Protein AF-A0A376DV24-F1 (afdb_monomer)

Sequence (73 aa):
MILSTKKLEGAVKPECFKYNYKNVVAIGNLSARKGFDNLLKVFSRLKNENILLHILGDGKDKDVLIQMKDFWD

Structure (mmCIF, N/CA/C/O backbone):
data_AF-A0A376DV24-F1
#
_entry.id   AF-A0A376DV24-F1
#
loop_
_atom_site.group_PDB
_atom_site.id
_atom_site.type_symbol
_atom_site.label_atom_id
_atom_site.label_alt_id
_atom_site.label_comp_id
_atom_site.label_asym_id
_atom_site.label_entity_id
_atom_site.label_seq_id
_atom_site.pdbx_PDB_ins_code
_atom_site.Cartn_x
_atom_site.Cartn_y
_atom_site.Cartn_z
_atom_site.occupancy
_atom_site.B_iso_or_equiv
_atom_site.auth_seq_id
_atom_site.auth_comp_id
_atom_site.auth_asym_id
_atom_site.auth_atom_id
_atom_site.pdbx_PDB_model_num
ATOM 1 N N . MET A 1 1 ? -2.744 20.029 7.777 1.00 33.75 1 MET A N 1
ATOM 2 C CA . MET A 1 1 ? -2.354 20.925 6.667 1.00 33.75 1 MET A CA 1
ATOM 3 C C . MET A 1 1 ? -3.133 20.503 5.428 1.00 33.75 1 MET A C 1
ATOM 5 O O . MET A 1 1 ? -2.887 19.417 4.925 1.00 33.75 1 MET A O 1
ATOM 9 N N . ILE A 1 2 ? -4.124 21.296 5.010 1.00 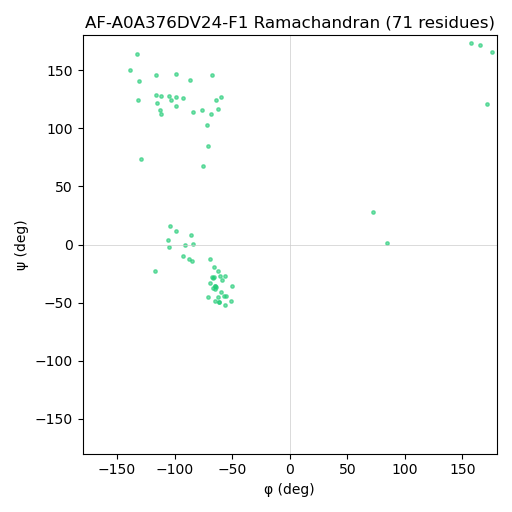43.72 2 ILE A N 1
ATOM 10 C CA . ILE A 1 2 ? -4.905 21.094 3.777 1.00 43.72 2 ILE A CA 1
ATOM 11 C C . ILE A 1 2 ? -4.380 22.108 2.757 1.00 43.72 2 ILE A C 1
ATOM 13 O O . ILE A 1 2 ? -4.368 23.300 3.047 1.00 43.72 2 ILE A O 1
ATOM 17 N N . LEU A 1 3 ? -3.947 21.646 1.583 1.00 48.25 3 LEU A N 1
ATOM 18 C CA . LEU A 1 3 ? -3.557 22.496 0.452 1.00 48.25 3 LEU A CA 1
ATOM 19 C C . LEU A 1 3 ? -4.273 22.019 -0.818 1.00 48.25 3 LEU A C 1
ATOM 21 O O . LEU A 1 3 ? -3.672 21.384 -1.674 1.00 48.25 3 LEU A O 1
ATOM 25 N N . SER A 1 4 ? -5.578 22.287 -0.905 1.00 50.91 4 SER A N 1
ATOM 26 C CA . SER A 1 4 ? -6.323 22.563 -2.147 1.00 50.91 4 SER A CA 1
ATOM 27 C C . SER A 1 4 ? -7.819 22.606 -1.834 1.00 50.91 4 SER A C 1
ATOM 29 O O . SER A 1 4 ? -8.376 21.621 -1.361 1.00 50.91 4 SER A O 1
ATOM 31 N N . THR A 1 5 ? -8.480 23.730 -2.107 1.00 57.12 5 THR A N 1
ATOM 32 C CA . THR A 1 5 ? -9.920 23.919 -1.851 1.00 57.12 5 THR A CA 1
ATOM 33 C C . THR A 1 5 ? -10.781 23.895 -3.117 1.00 57.12 5 THR A C 1
ATOM 35 O O . THR A 1 5 ? -11.986 24.062 -3.017 1.00 57.12 5 THR A O 1
ATOM 38 N N . LYS A 1 6 ? -10.198 23.638 -4.302 1.00 58.72 6 LYS A N 1
ATOM 39 C CA . LYS A 1 6 ? -10.950 23.508 -5.571 1.00 58.72 6 LYS A CA 1
ATOM 40 C C . LYS A 1 6 ? -10.875 22.125 -6.231 1.00 58.72 6 LYS A C 1
ATOM 42 O O . LYS A 1 6 ? -11.764 21.777 -6.989 1.00 58.72 6 LYS A O 1
ATOM 47 N N . LYS A 1 7 ? -9.851 21.304 -5.947 1.00 61.06 7 LYS A N 1
ATOM 48 C CA . LYS A 1 7 ? -9.689 19.964 -6.566 1.00 61.06 7 LYS A CA 1
ATOM 49 C C . LYS A 1 7 ? -10.476 18.834 -5.886 1.00 61.06 7 LYS A C 1
ATOM 51 O O . LYS A 1 7 ? -10.359 17.691 -6.308 1.00 61.06 7 LYS A O 1
ATOM 56 N N . LEU A 1 8 ? -11.231 19.137 -4.831 1.00 68.12 8 LEU A N 1
ATOM 57 C CA . LEU A 1 8 ? -11.984 18.142 -4.058 1.00 68.12 8 LEU A CA 1
ATOM 58 C C . LEU A 1 8 ? -13.493 18.179 -4.335 1.00 68.12 8 LEU A C 1
ATOM 60 O O . LEU A 1 8 ? -14.221 17.355 -3.789 1.00 68.12 8 LEU A O 1
ATOM 64 N N . GLU A 1 9 ? -13.973 19.102 -5.175 1.00 71.75 9 GLU A N 1
ATOM 65 C CA . GLU A 1 9 ? -15.374 19.103 -5.603 1.00 71.75 9 GLU A CA 1
ATOM 66 C C . GLU A 1 9 ? -15.670 17.807 -6.372 1.00 71.75 9 GLU A C 1
ATOM 68 O O . GLU A 1 9 ? -15.049 17.517 -7.392 1.00 71.75 9 GLU A O 1
ATOM 73 N N . GLY A 1 10 ? -16.574 16.987 -5.829 1.00 73.31 10 GLY A N 1
ATOM 74 C CA . GLY A 1 10 ? -16.915 15.668 -6.371 1.00 73.31 10 GLY A CA 1
ATOM 75 C C . GLY A 1 10 ? -15.994 14.522 -5.937 1.00 73.31 10 GLY A C 1
ATOM 76 O O . GLY A 1 10 ? -16.223 13.383 -6.340 1.00 73.31 10 GLY A O 1
ATOM 77 N N . ALA A 1 11 ? -14.981 14.773 -5.101 1.00 78.75 11 ALA A N 1
ATOM 78 C CA . ALA A 1 11 ? -14.158 13.701 -4.554 1.00 78.75 11 ALA A CA 1
ATOM 79 C C . ALA A 1 11 ? -14.987 12.849 -3.581 1.00 78.75 11 ALA A C 1
ATOM 81 O O . ALA A 1 11 ? -15.379 13.300 -2.504 1.00 78.75 11 ALA A O 1
ATOM 82 N N . VAL A 1 12 ? -15.244 11.600 -3.962 1.00 81.44 12 VAL A N 1
ATOM 83 C CA . VAL A 1 12 ? -15.925 10.631 -3.104 1.00 81.44 12 VAL A CA 1
ATOM 84 C C . VAL A 1 12 ? -14.894 9.940 -2.224 1.00 81.44 12 VAL A C 1
ATOM 86 O O . VAL A 1 12 ? -13.781 9.628 -2.655 1.00 81.44 12 VAL A O 1
ATOM 89 N N . LYS A 1 13 ? -15.265 9.691 -0.968 1.00 81.88 13 LYS A N 1
ATOM 90 C CA . LYS A 1 13 ? -14.442 8.891 -0.066 1.00 81.88 13 LYS A CA 1
ATOM 91 C C . LYS A 1 13 ? -14.258 7.492 -0.675 1.00 81.88 13 LYS A C 1
ATOM 93 O O . LYS A 1 13 ? -15.262 6.851 -0.978 1.00 81.88 13 LYS A O 1
ATOM 98 N N . PRO A 1 14 ? -13.021 6.996 -0.834 1.00 83.25 14 PRO A N 1
ATOM 99 C CA . PRO A 1 14 ? -12.810 5.685 -1.426 1.00 83.25 14 PRO A CA 1
ATOM 100 C C . PRO A 1 14 ? -13.347 4.587 -0.501 1.00 83.25 14 PRO A C 1
ATOM 102 O O . PRO A 1 14 ? -13.250 4.697 0.726 1.00 83.25 14 PRO A O 1
ATOM 105 N N . GLU A 1 15 ? -13.876 3.514 -1.090 1.00 82.94 15 GLU A N 1
ATOM 106 C 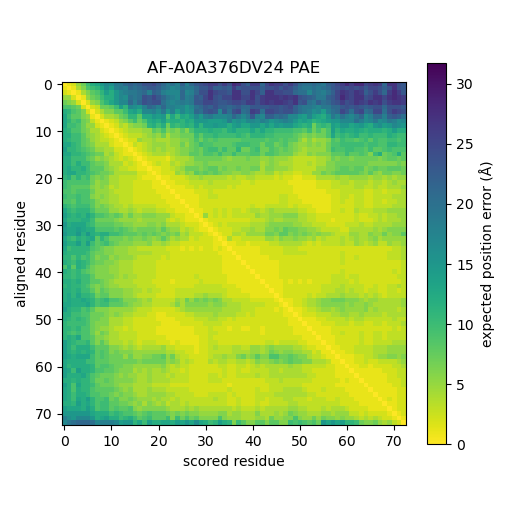CA . GLU A 1 15 ? -14.437 2.369 -0.354 1.00 82.94 15 GLU A CA 1
ATOM 107 C C . GLU A 1 15 ? -13.412 1.712 0.578 1.00 82.94 15 GLU A C 1
ATOM 109 O O . GLU A 1 15 ? -13.755 1.234 1.658 1.00 82.94 15 GLU A O 1
ATOM 114 N N . CYS A 1 16 ? -12.127 1.760 0.214 1.00 80.94 16 CYS A N 1
ATOM 115 C CA . CYS A 1 16 ? -11.045 1.221 1.031 1.00 80.94 16 CYS A CA 1
ATOM 116 C C . CYS A 1 16 ? -10.788 2.007 2.331 1.00 80.94 16 CYS A C 1
ATOM 118 O O . CYS A 1 16 ? -10.081 1.514 3.212 1.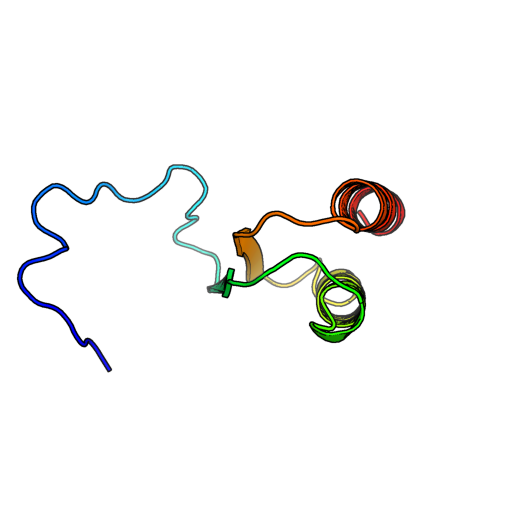00 80.94 16 CYS A O 1
ATOM 120 N N . PHE A 1 17 ? -11.349 3.211 2.498 1.00 85.44 17 PHE A N 1
ATOM 121 C CA . PHE A 1 17 ? -11.172 3.987 3.723 1.00 85.44 17 PHE A CA 1
ATOM 122 C C . PHE A 1 17 ? -12.040 3.419 4.847 1.00 85.44 17 PHE A C 1
ATOM 124 O O . PHE A 1 17 ? -13.269 3.555 4.831 1.00 85.44 17 PHE A O 1
ATOM 131 N N . LYS A 1 18 ? -11.406 2.917 5.910 1.00 88.50 18 LYS A N 1
ATOM 132 C CA . LYS A 1 18 ? -12.103 2.470 7.127 1.00 88.50 18 LYS A CA 1
ATOM 133 C C . LYS A 1 18 ? -12.051 3.538 8.222 1.00 88.50 18 LYS A C 1
ATOM 135 O O . LYS A 1 18 ? -10.971 4.002 8.566 1.00 88.50 18 LYS A O 1
ATOM 140 N N . TYR A 1 19 ? -13.207 3.919 8.780 1.00 84.44 19 TYR A N 1
ATOM 141 C CA . TYR A 1 19 ? -13.317 5.005 9.774 1.00 84.44 19 TYR A CA 1
ATOM 142 C C . TYR A 1 19 ? -12.588 4.720 11.092 1.00 84.44 19 TYR A C 1
ATOM 144 O O . TYR A 1 19 ? -11.979 5.622 11.654 1.00 84.44 19 TYR A O 1
ATOM 152 N N . ASN A 1 20 ? -12.592 3.465 11.543 1.00 91.69 20 ASN A N 1
ATOM 153 C CA . ASN A 1 20 ? -11.950 3.069 12.801 1.00 91.69 20 ASN A CA 1
ATOM 154 C C . ASN A 1 20 ? -10.459 2.751 12.646 1.00 91.69 20 ASN A C 1
ATOM 156 O O . ASN A 1 20 ? -9.849 2.249 13.583 1.00 91.69 20 ASN A O 1
ATOM 160 N N . TYR A 1 21 ? -9.879 3.021 11.473 1.00 93.81 21 TYR A N 1
ATOM 161 C CA . TYR A 1 21 ? -8.478 2.757 11.181 1.00 93.81 21 TYR A CA 1
ATOM 162 C C . TYR A 1 21 ? -7.729 4.058 10.911 1.00 93.81 21 TYR A C 1
ATOM 164 O O . TYR A 1 21 ? -8.233 4.990 10.280 1.00 93.81 21 TYR A O 1
ATOM 172 N N . LYS A 1 22 ? -6.465 4.089 11.317 1.00 93.62 22 LYS A N 1
ATOM 173 C CA . LYS A 1 22 ? -5.492 5.063 10.834 1.00 93.62 22 LYS A CA 1
ATOM 174 C C . LYS A 1 22 ? -5.145 4.703 9.388 1.00 93.62 22 LYS A C 1
ATOM 176 O O . LYS A 1 22 ? -4.412 3.752 9.140 1.00 93.62 22 LYS A O 1
ATOM 181 N N . ASN A 1 23 ? -5.703 5.440 8.432 1.00 92.06 23 ASN A N 1
ATOM 182 C CA . ASN A 1 23 ? -5.430 5.241 7.008 1.00 92.06 23 ASN A CA 1
ATOM 183 C C . ASN A 1 23 ? -4.146 5.994 6.631 1.00 92.06 23 ASN A C 1
ATOM 185 O O . ASN A 1 23 ? -4.108 7.223 6.673 1.00 92.06 23 ASN A O 1
ATOM 189 N N . VAL A 1 24 ? -3.099 5.259 6.268 1.00 94.00 24 VAL A N 1
ATOM 190 C CA . VAL A 1 24 ? -1.810 5.782 5.808 1.00 94.00 24 VAL A CA 1
ATOM 191 C C . VAL A 1 24 ? -1.733 5.598 4.302 1.00 94.00 24 VAL A C 1
ATOM 193 O O . VAL A 1 24 ? -1.934 4.494 3.807 1.00 94.00 24 VAL A O 1
ATOM 196 N N . VAL A 1 25 ? -1.434 6.667 3.566 1.00 92.81 25 VAL A N 1
ATOM 197 C CA . VAL A 1 25 ? -1.281 6.616 2.107 1.00 92.81 25 VAL A CA 1
ATOM 198 C C . VAL A 1 25 ? 0.180 6.863 1.749 1.00 92.81 25 VAL A C 1
ATOM 200 O O . VAL A 1 25 ? 0.759 7.864 2.168 1.00 92.81 25 VAL A O 1
ATOM 203 N N . ALA A 1 26 ? 0.761 5.973 0.949 1.00 92.81 26 ALA A N 1
ATOM 204 C CA . ALA A 1 26 ? 2.085 6.137 0.363 1.00 92.81 26 ALA A CA 1
ATOM 205 C C . ALA A 1 26 ? 1.956 6.232 -1.164 1.00 92.81 26 ALA A C 1
ATOM 207 O O . ALA A 1 26 ? 1.425 5.322 -1.798 1.00 92.81 26 ALA A O 1
ATOM 208 N N . ILE A 1 27 ? 2.426 7.336 -1.752 1.00 93.50 27 ILE A N 1
ATOM 209 C CA . ILE A 1 27 ? 2.284 7.616 -3.190 1.00 93.50 27 ILE A CA 1
ATOM 210 C C . ILE A 1 27 ? 3.661 7.675 -3.853 1.00 93.50 27 ILE A C 1
ATOM 212 O O . ILE A 1 27 ? 4.533 8.424 -3.408 1.00 93.50 27 ILE A O 1
ATOM 216 N N . GLY A 1 28 ? 3.864 6.932 -4.942 1.00 91.81 28 GLY A N 1
ATOM 217 C CA . GLY A 1 28 ? 5.093 7.029 -5.733 1.00 91.81 28 GLY A CA 1
ATOM 218 C C . GLY A 1 28 ? 5.314 5.886 -6.721 1.00 91.81 28 GLY A C 1
ATOM 219 O O . GLY A 1 28 ? 4.603 4.893 -6.712 1.00 91.81 28 GLY A O 1
ATOM 220 N N . ASN A 1 29 ? 6.337 6.028 -7.570 1.00 92.38 29 ASN A N 1
ATOM 221 C CA . ASN A 1 29 ? 6.752 4.986 -8.517 1.00 92.38 29 ASN A CA 1
ATOM 222 C C . ASN A 1 29 ? 7.259 3.732 -7.778 1.00 92.38 29 ASN A C 1
ATOM 224 O O . ASN A 1 29 ? 8.201 3.836 -6.984 1.00 92.38 29 ASN A O 1
ATOM 228 N N . LEU A 1 30 ? 6.672 2.568 -8.054 1.00 91.56 30 LEU A N 1
ATOM 229 C CA . LEU A 1 30 ? 6.983 1.285 -7.421 1.00 91.56 30 LEU A CA 1
ATOM 230 C C . LEU A 1 30 ? 8.352 0.782 -7.891 1.00 91.56 30 LEU A C 1
ATOM 232 O O . LEU A 1 30 ? 8.490 0.035 -8.859 1.00 91.56 30 LEU A O 1
ATOM 236 N N . SER A 1 31 ? 9.378 1.270 -7.200 1.00 90.12 31 SER A N 1
ATOM 237 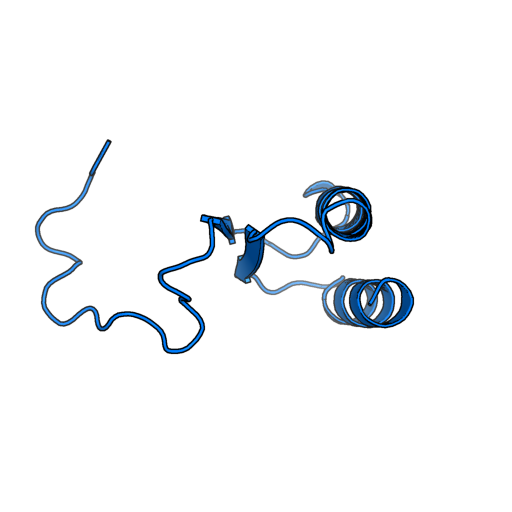C CA . SER A 1 31 ? 10.783 0.966 -7.440 1.00 90.12 31 SER A CA 1
ATOM 238 C C . SER A 1 31 ? 11.517 0.772 -6.116 1.00 90.12 31 SER A C 1
ATOM 240 O O . SER A 1 31 ? 11.195 1.439 -5.128 1.00 90.12 31 SER A O 1
ATOM 242 N N . ALA A 1 32 ? 12.558 -0.056 -6.108 1.00 84.31 32 ALA A N 1
ATOM 243 C CA . ALA A 1 32 ? 13.376 -0.350 -4.929 1.00 84.31 32 ALA A CA 1
ATOM 244 C C . ALA A 1 32 ? 13.873 0.907 -4.185 1.00 84.31 32 ALA A C 1
ATOM 246 O O . ALA A 1 32 ? 13.892 0.948 -2.960 1.00 84.31 32 ALA A O 1
ATOM 247 N N . ARG A 1 33 ? 14.193 1.994 -4.906 1.00 88.75 33 ARG A N 1
ATOM 248 C CA . ARG A 1 33 ? 14.652 3.260 -4.298 1.00 88.75 33 ARG A CA 1
ATOM 249 C C . ARG A 1 33 ? 13.578 3.958 -3.445 1.00 88.75 33 ARG A C 1
ATOM 251 O O . ARG A 1 33 ? 13.917 4.830 -2.649 1.00 88.75 33 ARG A O 1
ATOM 258 N N . LYS A 1 34 ? 12.292 3.633 -3.615 1.00 88.50 34 LYS A N 1
ATOM 259 C CA . LYS A 1 34 ? 11.199 4.225 -2.825 1.00 88.50 34 LYS A CA 1
ATOM 260 C C . LYS A 1 34 ? 10.953 3.527 -1.487 1.00 88.50 34 LYS A C 1
ATOM 262 O O . LYS A 1 34 ? 10.290 4.123 -0.647 1.00 88.50 34 LYS A O 1
ATOM 267 N N . GLY A 1 35 ? 11.500 2.330 -1.267 1.00 90.38 35 GLY A N 1
ATOM 268 C CA . GLY A 1 35 ? 11.457 1.671 0.042 1.00 90.38 35 GLY A CA 1
ATOM 269 C C . GLY A 1 35 ? 10.081 1.129 0.459 1.00 90.38 35 GLY A C 1
ATOM 270 O O . GLY A 1 35 ? 9.778 1.091 1.652 1.00 90.38 35 GLY A O 1
ATOM 271 N N . PHE A 1 36 ? 9.219 0.754 -0.496 1.00 93.69 36 PHE A N 1
ATOM 272 C CA . PHE A 1 36 ? 7.896 0.181 -0.193 1.00 93.69 36 PHE A CA 1
ATOM 273 C C . PHE A 1 36 ? 7.981 -1.188 0.500 1.00 93.69 36 PHE A C 1
ATOM 275 O O . PHE A 1 36 ? 7.118 -1.524 1.304 1.00 93.69 36 PHE A O 1
ATOM 282 N N . ASP A 1 37 ? 9.050 -1.938 0.255 1.00 92.00 37 ASP A N 1
ATOM 283 C CA . ASP A 1 37 ? 9.421 -3.160 0.973 1.00 92.00 37 ASP A CA 1
ATOM 284 C C . ASP A 1 37 ? 9.545 -2.931 2.489 1.00 92.00 37 ASP A C 1
ATOM 286 O O . ASP A 1 37 ? 9.006 -3.697 3.291 1.00 92.00 37 ASP A O 1
ATOM 290 N N . ASN A 1 38 ? 10.188 -1.835 2.899 1.00 92.75 38 ASN A N 1
ATOM 291 C CA . ASN A 1 38 ? 10.309 -1.470 4.309 1.00 92.75 38 ASN A CA 1
ATOM 292 C C . ASN A 1 38 ? 8.958 -1.101 4.918 1.00 92.75 38 ASN A C 1
ATOM 294 O O . ASN A 1 38 ? 8.693 -1.463 6.064 1.00 92.75 38 ASN A O 1
ATOM 298 N N . LEU A 1 39 ? 8.091 -0.421 4.160 1.0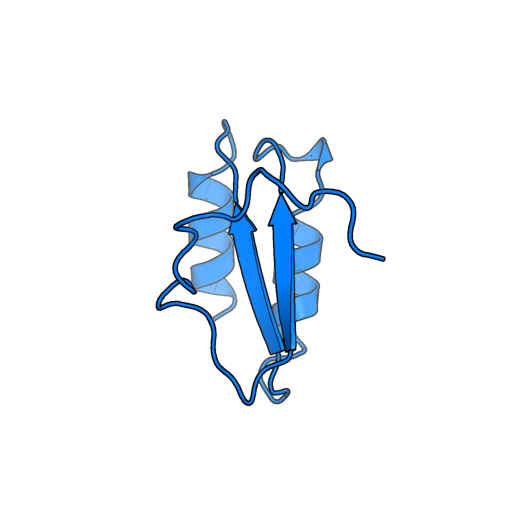0 93.12 39 LEU A N 1
ATOM 299 C CA . LEU A 1 39 ? 6.728 -0.140 4.610 1.00 93.12 39 LEU A CA 1
ATOM 300 C C . LEU A 1 39 ? 5.960 -1.442 4.844 1.00 93.12 39 LEU A C 1
ATOM 302 O O . LEU A 1 39 ? 5.423 -1.622 5.934 1.00 93.12 39 LEU A O 1
ATOM 306 N N . LEU A 1 40 ? 5.977 -2.381 3.894 1.00 93.12 40 LEU A N 1
ATOM 307 C CA . LEU A 1 40 ? 5.336 -3.691 4.061 1.00 93.12 40 LEU A CA 1
ATOM 308 C C . LEU A 1 40 ? 5.874 -4.430 5.299 1.00 93.12 40 LEU A C 1
ATOM 310 O O . LEU A 1 40 ? 5.098 -4.924 6.115 1.00 93.12 40 LEU A O 1
ATOM 314 N N . LYS A 1 41 ? 7.195 -4.421 5.506 1.00 92.50 41 LYS A N 1
ATOM 315 C CA . LYS A 1 41 ? 7.845 -5.042 6.672 1.00 92.50 41 LYS A CA 1
ATOM 316 C C . LYS A 1 41 ? 7.481 -4.387 8.007 1.00 92.50 41 LYS A C 1
ATOM 318 O O . LYS A 1 41 ? 7.427 -5.064 9.030 1.00 92.50 41 LYS A O 1
ATOM 323 N N . VAL A 1 42 ? 7.290 -3.071 8.046 1.00 93.69 42 VAL A N 1
ATOM 324 C CA . VAL A 1 42 ? 6.833 -2.382 9.263 1.00 93.69 42 VAL A CA 1
ATOM 325 C C . VAL A 1 42 ? 5.370 -2.718 9.527 1.00 93.69 42 VAL A C 1
ATOM 327 O O . VAL A 1 42 ? 5.019 -3.058 10.653 1.00 93.69 42 VAL A O 1
ATOM 330 N N . PHE A 1 43 ? 4.530 -2.682 8.494 1.00 93.56 43 PHE A N 1
ATOM 331 C CA . PHE A 1 43 ? 3.102 -2.961 8.623 1.00 93.56 43 PHE A CA 1
ATOM 332 C C . PHE A 1 43 ? 2.805 -4.416 8.991 1.00 93.56 43 PHE A C 1
ATOM 334 O O . PHE A 1 43 ? 1.860 -4.655 9.739 1.00 93.56 43 PHE A O 1
ATOM 341 N N . SER A 1 44 ? 3.656 -5.372 8.608 1.00 92.56 44 SER A N 1
ATOM 342 C CA . SER A 1 44 ? 3.526 -6.763 9.062 1.00 92.56 44 SER A CA 1
ATOM 343 C C . SER A 1 44 ? 3.672 -6.925 10.581 1.00 92.56 44 SER A C 1
ATOM 345 O O . SER A 1 44 ? 3.144 -7.874 11.156 1.00 92.56 44 SER A O 1
ATOM 347 N N . ARG A 1 45 ? 4.330 -5.976 11.262 1.00 93.44 45 ARG A N 1
ATOM 348 C CA . ARG A 1 45 ? 4.442 -5.931 12.732 1.00 93.44 45 ARG A CA 1
ATOM 349 C C . ARG A 1 45 ? 3.285 -5.194 13.404 1.00 93.44 45 ARG A C 1
ATOM 351 O O . ARG A 1 45 ? 3.150 -5.272 14.619 1.00 93.44 45 ARG A O 1
ATOM 358 N N . LEU A 1 46 ? 2.467 -4.481 12.632 1.00 92.94 46 LEU A N 1
ATOM 359 C CA . LEU A 1 46 ? 1.348 -3.666 13.111 1.00 92.94 46 LEU A CA 1
ATOM 360 C C . LEU A 1 46 ? -0.016 -4.332 12.859 1.00 92.94 46 LEU A C 1
ATOM 362 O O . LEU A 1 46 ? -1.038 -3.663 12.949 1.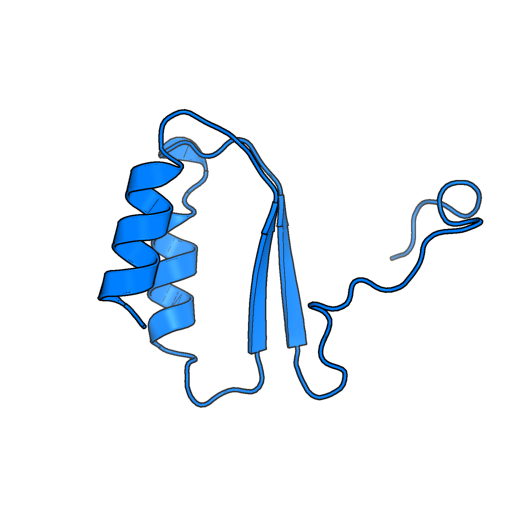00 92.94 46 LEU A O 1
ATOM 366 N N . LYS A 1 47 ? -0.059 -5.642 12.569 1.00 86.81 47 LYS A N 1
ATOM 367 C CA . LYS A 1 47 ? -1.302 -6.380 12.257 1.00 86.81 47 LYS A CA 1
ATOM 368 C C . LYS A 1 47 ? -2.385 -6.301 13.341 1.00 86.81 47 LYS A C 1
ATOM 370 O O . LYS A 1 47 ? -3.563 -6.417 13.026 1.00 86.81 47 LYS A O 1
ATOM 375 N N . ASN A 1 48 ? -1.988 -6.099 14.597 1.00 90.62 48 ASN A N 1
ATOM 376 C CA . ASN A 1 48 ? -2.908 -5.994 15.735 1.00 90.62 48 ASN A CA 1
ATOM 377 C C . ASN A 1 48 ? -3.360 -4.553 16.016 1.00 90.62 48 ASN A C 1
ATOM 379 O O . ASN A 1 48 ? -4.129 -4.317 16.944 1.00 90.62 48 ASN A O 1
ATOM 383 N N . GLU A 1 49 ? -2.883 -3.590 15.231 1.00 93.94 49 GLU A N 1
ATOM 384 C CA . GLU A 1 49 ? -3.263 -2.189 15.336 1.00 93.94 49 GLU A CA 1
ATOM 385 C C . GLU A 1 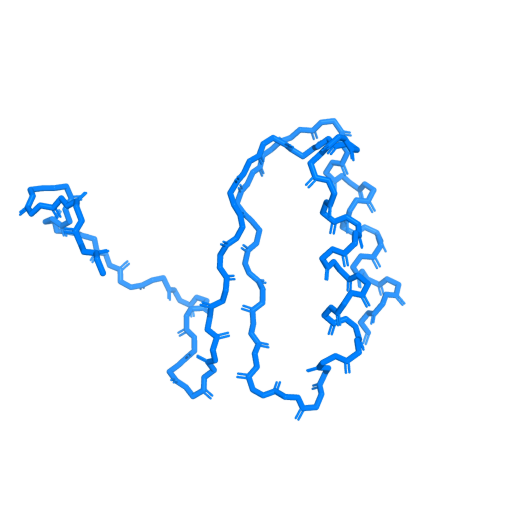49 ? -4.327 -1.856 14.292 1.00 93.94 49 GLU A C 1
ATOM 387 O O . GLU A 1 49 ? -4.305 -2.344 13.162 1.00 93.94 49 GLU A O 1
ATOM 392 N N . ASN A 1 50 ? -5.235 -0.941 14.629 1.00 94.31 50 ASN A N 1
ATOM 393 C CA . ASN A 1 50 ? -6.205 -0.414 13.671 1.00 94.31 50 ASN A CA 1
ATOM 394 C C . ASN A 1 50 ? -5.526 0.584 12.713 1.00 94.31 50 ASN A C 1
ATOM 396 O O . ASN A 1 50 ? -5.779 1.790 12.760 1.00 94.31 50 ASN A O 1
ATOM 400 N N . ILE A 1 51 ? -4.626 0.102 11.856 1.00 94.06 51 ILE A N 1
ATOM 401 C CA . ILE A 1 51 ? -3.887 0.879 10.855 1.00 94.06 51 ILE A CA 1
ATOM 402 C C . ILE A 1 51 ? -3.960 0.189 9.487 1.00 94.06 51 ILE A C 1
ATOM 404 O O . ILE A 1 51 ? -3.928 -1.032 9.391 1.00 94.06 51 ILE A O 1
ATOM 408 N N . LEU A 1 52 ? -4.096 0.973 8.419 1.00 92.56 52 LEU A N 1
ATOM 409 C CA . LEU A 1 52 ? -4.214 0.487 7.041 1.00 92.56 52 LEU A CA 1
ATOM 410 C C . LEU A 1 52 ? -3.256 1.255 6.138 1.00 92.56 52 LEU A C 1
ATOM 412 O O . LEU A 1 52 ? -3.322 2.482 6.085 1.00 92.56 52 LEU A O 1
ATOM 416 N N . LEU A 1 53 ? -2.391 0.532 5.426 1.00 93.25 53 LEU A N 1
ATOM 417 C CA . LEU A 1 53 ? -1.516 1.095 4.402 1.00 93.25 53 LEU A CA 1
ATOM 418 C C . LEU A 1 53 ? -2.185 1.002 3.030 1.00 93.25 53 LEU A C 1
ATOM 420 O O . LEU A 1 53 ? -2.536 -0.083 2.577 1.00 93.25 53 LEU A O 1
ATOM 424 N N . HIS A 1 54 ? -2.277 2.135 2.345 1.00 91.69 54 HIS A N 1
ATOM 425 C CA . HIS A 1 54 ? -2.710 2.241 0.957 1.00 91.69 54 HIS A CA 1
ATOM 426 C C . HIS A 1 54 ? -1.517 2.686 0.113 1.00 91.69 54 HIS A C 1
ATOM 428 O O . HIS A 1 54 ? -1.003 3.791 0.299 1.00 91.69 54 HIS A O 1
ATOM 434 N N . ILE A 1 55 ? -1.061 1.840 -0.806 1.00 92.38 55 ILE A N 1
ATOM 435 C CA . ILE A 1 55 ? 0.023 2.178 -1.735 1.00 92.38 55 ILE A CA 1
ATOM 436 C C . ILE A 1 55 ? -0.600 2.581 -3.070 1.00 92.38 55 ILE A C 1
ATOM 438 O O . ILE A 1 55 ? -1.289 1.782 -3.700 1.00 92.38 55 ILE A O 1
ATOM 442 N N . LEU A 1 56 ? -0.356 3.819 -3.500 1.00 91.44 56 LEU A N 1
ATOM 443 C CA . LEU A 1 56 ? -0.790 4.336 -4.796 1.00 91.44 56 LEU A CA 1
ATOM 444 C C . LEU A 1 56 ? 0.429 4.570 -5.679 1.00 91.44 56 LEU A C 1
ATOM 446 O O . LEU A 1 56 ? 1.253 5.452 -5.431 1.00 91.44 56 LEU A O 1
ATOM 450 N N . GLY A 1 57 ? 0.541 3.783 -6.733 1.00 89.69 57 GLY A N 1
ATOM 451 C CA . GLY A 1 57 ? 1.694 3.842 -7.604 1.00 89.69 57 GLY A CA 1
ATOM 452 C C . GLY A 1 57 ? 1.646 2.771 -8.667 1.00 89.69 57 GLY A C 1
ATOM 453 O O . GLY A 1 57 ? 0.892 1.806 -8.570 1.00 89.69 57 GLY A O 1
ATOM 454 N N . ASP A 1 58 ? 2.494 2.951 -9.663 1.00 92.44 58 ASP A N 1
ATOM 455 C CA . ASP A 1 58 ? 2.808 1.930 -10.646 1.00 92.44 58 ASP A CA 1
ATOM 456 C C . ASP A 1 58 ? 4.323 1.867 -10.812 1.00 92.44 58 ASP A C 1
ATOM 458 O O . ASP A 1 58 ? 5.025 2.781 -10.367 1.00 92.44 58 ASP A O 1
ATOM 462 N N . GLY A 1 59 ? 4.839 0.797 -11.402 1.00 91.88 59 GLY A N 1
ATOM 463 C CA . GLY A 1 59 ? 6.272 0.653 -11.621 1.00 91.88 59 GLY A CA 1
ATOM 464 C C . GLY A 1 59 ? 6.730 -0.785 -11.789 1.00 91.88 59 GLY A C 1
ATOM 465 O O . GLY A 1 59 ? 5.978 -1.738 -11.606 1.00 91.88 59 GLY A O 1
ATOM 466 N N . LYS A 1 60 ? 8.013 -0.924 -12.122 1.00 92.31 60 LYS A N 1
ATOM 467 C CA . LYS A 1 60 ? 8.645 -2.208 -12.449 1.00 92.31 60 LYS A CA 1
ATOM 468 C C . LYS A 1 60 ? 8.619 -3.240 -11.315 1.00 92.31 60 LYS A C 1
ATOM 470 O O . LYS A 1 60 ? 8.635 -4.428 -11.597 1.00 92.31 60 LYS A O 1
ATOM 475 N N . ASP A 1 61 ? 8.573 -2.797 -10.058 1.00 92.06 61 ASP A N 1
ATOM 476 C CA . ASP A 1 61 ? 8.661 -3.688 -8.894 1.00 92.06 61 ASP A CA 1
ATOM 477 C C . ASP A 1 61 ? 7.268 -3.997 -8.304 1.00 92.06 61 ASP A C 1
ATOM 479 O O . ASP A 1 61 ? 7.159 -4.537 -7.205 1.00 92.06 61 ASP A O 1
ATOM 483 N N . LYS A 1 62 ? 6.186 -3.651 -9.017 1.00 92.69 62 LYS A N 1
ATOM 484 C CA . LYS A 1 62 ? 4.800 -3.831 -8.563 1.00 92.69 62 LYS A CA 1
ATOM 485 C C . LYS A 1 62 ? 4.477 -5.276 -8.195 1.00 92.69 62 LYS A C 1
ATOM 487 O O . LYS A 1 62 ? 4.005 -5.520 -7.088 1.00 92.69 62 LYS A O 1
ATOM 492 N N . ASP A 1 63 ? 4.762 -6.216 -9.091 1.00 93.00 63 ASP A N 1
ATOM 493 C CA . ASP A 1 63 ? 4.423 -7.628 -8.885 1.00 93.00 63 ASP A CA 1
ATOM 494 C C . ASP A 1 63 ? 5.201 -8.223 -7.709 1.00 93.00 63 ASP A C 1
ATOM 496 O O . ASP A 1 63 ? 4.644 -8.957 -6.895 1.00 93.00 63 ASP A O 1
ATOM 500 N N . VAL A 1 64 ? 6.468 -7.827 -7.556 1.00 91.81 64 VAL A N 1
ATOM 501 C CA . VAL A 1 64 ? 7.308 -8.226 -6.419 1.00 91.81 64 VAL A CA 1
ATOM 502 C C . VAL A 1 64 ? 6.723 -7.707 -5.105 1.00 91.81 64 VAL A C 1
ATOM 504 O O . VAL A 1 64 ? 6.623 -8.458 -4.140 1.00 91.81 64 VAL A O 1
ATOM 507 N N . LEU A 1 65 ? 6.287 -6.444 -5.053 1.00 90.62 65 LEU A N 1
ATOM 508 C CA . LEU A 1 65 ? 5.669 -5.872 -3.852 1.00 90.62 65 LEU A CA 1
ATOM 509 C C . LEU A 1 65 ? 4.338 -6.554 -3.494 1.00 90.62 65 LEU A C 1
ATOM 511 O O . LEU A 1 65 ? 4.058 -6.726 -2.308 1.00 90.62 65 LEU A O 1
ATOM 515 N N . ILE A 1 66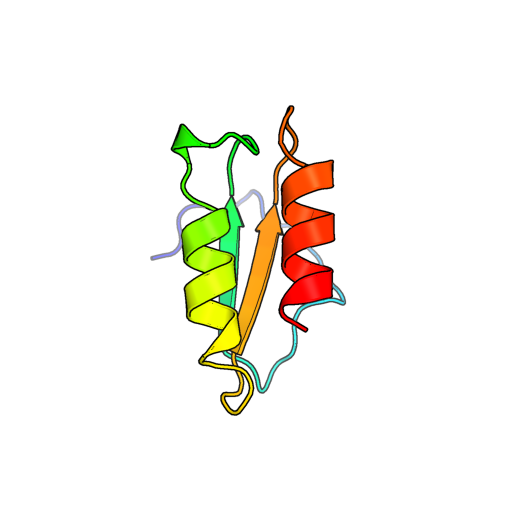 ? 3.545 -6.970 -4.489 1.00 90.75 66 ILE A N 1
ATOM 516 C CA . ILE A 1 66 ? 2.313 -7.749 -4.272 1.00 90.75 66 ILE A CA 1
ATOM 517 C C . ILE A 1 66 ? 2.652 -9.123 -3.680 1.00 90.75 66 ILE A C 1
ATOM 519 O O . ILE A 1 66 ? 2.104 -9.485 -2.643 1.00 90.75 66 ILE A O 1
ATOM 523 N N . GLN A 1 67 ? 3.615 -9.844 -4.260 1.00 91.19 67 GLN A N 1
ATOM 524 C CA . GLN A 1 67 ? 4.064 -11.136 -3.726 1.00 91.19 67 GLN A CA 1
ATOM 525 C C . GLN A 1 67 ? 4.604 -11.017 -2.297 1.00 91.19 67 GLN A C 1
ATOM 527 O O . GLN A 1 67 ? 4.316 -11.858 -1.449 1.00 91.19 67 GLN A O 1
ATOM 532 N N . MET A 1 68 ? 5.372 -9.962 -2.006 1.00 89.12 68 MET A N 1
ATOM 533 C CA . MET A 1 68 ? 5.850 -9.703 -0.650 1.00 89.12 68 MET A CA 1
ATOM 534 C C . MET A 1 68 ? 4.678 -9.480 0.299 1.00 89.12 68 MET A C 1
ATOM 536 O O . MET A 1 68 ? 4.631 -10.123 1.340 1.00 89.12 68 MET A O 1
ATOM 540 N N . LYS A 1 69 ? 3.723 -8.611 -0.046 1.00 88.94 69 LYS A N 1
ATOM 541 C CA . LYS A 1 69 ? 2.526 -8.395 0.776 1.00 88.94 69 LYS A CA 1
ATOM 542 C C . LYS A 1 69 ? 1.853 -9.728 1.123 1.00 88.94 69 LYS A C 1
ATOM 544 O O . LYS A 1 69 ? 1.606 -9.965 2.297 1.00 88.94 69 LYS A O 1
ATOM 549 N N . ASP A 1 70 ? 1.628 -10.596 0.141 1.00 88.38 70 ASP A N 1
ATOM 550 C CA . ASP A 1 70 ? 0.941 -11.875 0.356 1.00 88.38 70 ASP A CA 1
ATOM 551 C C . ASP A 1 70 ? 1.753 -12.863 1.210 1.00 88.38 70 ASP A C 1
ATOM 553 O O . ASP A 1 70 ? 1.176 -13.670 1.929 1.00 88.38 70 ASP A O 1
ATOM 557 N N . PHE A 1 71 ? 3.086 -12.783 1.189 1.00 86.00 71 PHE A N 1
ATOM 558 C CA . PHE A 1 71 ? 3.941 -13.538 2.111 1.00 86.00 71 PHE A CA 1
ATOM 559 C C . PHE A 1 71 ? 3.840 -13.036 3.560 1.00 86.00 71 PHE A C 1
ATOM 561 O O . PHE A 1 71 ? 4.009 -13.807 4.504 1.00 86.00 71 PHE A O 1
ATOM 568 N N . TRP A 1 72 ? 3.637 -11.729 3.742 1.00 79.56 72 TRP A N 1
ATOM 569 C CA . TRP A 1 72 ? 3.605 -11.093 5.056 1.00 79.56 72 TRP A CA 1
ATOM 570 C C . TRP A 1 72 ? 2.205 -10.987 5.659 1.00 79.56 72 TRP A C 1
ATOM 572 O O . TRP A 1 72 ? 2.149 -10.629 6.834 1.00 79.56 72 TRP A O 1
ATOM 582 N N . ASP A 1 73 ? 1.123 -11.267 4.925 1.00 68.62 73 ASP A N 1
ATOM 583 C CA . ASP A 1 73 ? -0.279 -11.295 5.395 1.00 68.62 73 ASP A CA 1
ATOM 584 C C . ASP A 1 73 ? -0.639 -12.602 6.116 1.00 68.62 73 ASP A C 1
ATOM 586 O O . ASP A 1 73 ? -1.295 -12.493 7.182 1.00 68.62 73 ASP A O 1
#

Solvent-accessible surface area (backbone atoms only — not comparable to full-atom values): 4760 Å² total; per-residue (Å²): 140,87,93,71,92,72,84,52,77,86,65,71,84,59,87,86,66,53,89,86,33,52,77,42,78,47,78,51,65,32,40,81,92,68,44,60,68,57,51,50,60,52,50,53,74,39,72,92,46,60,59,45,83,44,80,50,65,56,50,92,40,44,69,58,52,52,54,49,47,66,74,58,108

Organism: Chryseobacterium carnipullorum (NCBI:txid1124835)

Secondary structure (DSSP, 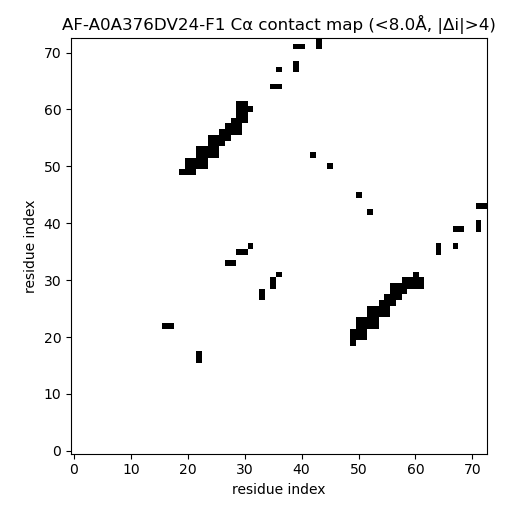8-state):
----SSTTTT-PPPTT--TTSEEEEEES--SGGG-HHHHHHHHTT-TTSSEEEEEE---TTHHHHHHHHHHH-

Foldseek 3Di:
DDPDDPPCVVPDDDPPDDPQAAEAEDEDAPDVVSPVLVVLVVVLVCVVHRYDYHYHYYYDCVVVSVVSNVVSD

Nearest PDB structures (foldseek):
  8p1x-assembly1_AAA  TM=9.200E-01  e=1.655E-01  Staphylococcus epidermidis
  5d01-assembly1_A  TM=8.984E-01  e=1.546E-01  Bacillus subtilis subsp. subtilis str. 168
  8qoy-assembly1_A  TM=7.860E-01  e=6.359E-02  Actinobacillus pleuropneumoniae
  5d01-assembly1_B  TM=8.052E-01  e=2.546E+00  Bacillus subtilis subsp. subtilis str. 168
  3tnl-assembly1_B  TM=3.872E-01  e=5.043E+00  Listeria monocytogenes EGD-e

InterPro domains:
  IPR001296 Glycosyl transferase, family 1 [PF00534] (20-68)

Radius of gyration: 14.17 Å; Cα contacts (8 Å, |Δi|>4): 61; chains: 1; bounding box: 32×38×28 Å

Mean predicted aligned error: 6.4 Å

pLDDT: mean 85.34, std 13.05, range [33.75, 94.31]